Protein AF-A0AAV9DKH0-F1 (afdb_monomer_lite)

Radius of gyration: 13.27 Å; chains: 1; bounding box: 36×26×24 Å

InterPro domains:
  IPR036691 Endonuclease/exonuclease/phosphatase superfamily [G3DSA:3.60.10.10] (2-55)
  IPR036691 Endonuclease/exonuclease/phosphatase superfamily [SSF56219] (4-55)

Structure (mmCIF, N/CA/C/O backbone):
data_AF-A0AAV9DKH0-F1
#
_entry.id   AF-A0AAV9DKH0-F1
#
loop_
_atom_site.group_PDB
_atom_site.id
_atom_site.type_symbol
_atom_site.label_atom_id
_atom_site.label_alt_id
_atom_site.label_comp_id
_atom_site.label_asym_id
_atom_site.label_entity_id
_atom_site.label_seq_id
_atom_site.pdbx_PDB_ins_code
_atom_site.Cartn_x
_atom_site.Cartn_y
_atom_site.Cartn_z
_atom_site.occupancy
_atom_site.B_iso_or_equiv
_atom_site.auth_seq_id
_atom_site.auth_comp_id
_atom_site.auth_asym_id
_atom_site.auth_atom_id
_atom_site.pdbx_PDB_model_num
ATOM 1 N N . MET A 1 1 ? -21.730 10.005 8.701 1.00 54.69 1 MET A N 1
ATOM 2 C CA . MET A 1 1 ? -22.058 8.631 9.139 1.00 54.69 1 MET A CA 1
ATOM 3 C C . MET A 1 1 ? -20.820 8.060 9.802 1.00 54.69 1 MET A C 1
ATOM 5 O O . MET A 1 1 ? -19.746 8.211 9.238 1.00 54.69 1 MET A O 1
ATOM 9 N N . ARG A 1 2 ? -20.935 7.506 11.011 1.00 65.06 2 ARG A N 1
ATOM 10 C CA . ARG A 1 2 ? -19.834 6.777 11.654 1.00 65.06 2 ARG A CA 1
ATOM 11 C C . ARG A 1 2 ? -20.094 5.294 11.453 1.00 65.06 2 ARG A C 1
ATOM 13 O O . ARG A 1 2 ? -21.183 4.825 11.772 1.00 65.06 2 ARG A O 1
ATOM 20 N N . TRP A 1 3 ? -19.112 4.589 10.915 1.00 73.75 3 TRP A N 1
ATOM 21 C CA . TRP A 1 3 ? -19.115 3.134 10.884 1.00 73.75 3 TRP A CA 1
ATOM 22 C C . TRP A 1 3 ? -19.127 2.617 12.331 1.00 73.75 3 TRP A C 1
ATOM 24 O O . TRP A 1 3 ? -18.396 3.129 13.177 1.00 73.75 3 TRP A O 1
ATOM 34 N N . GLY A 1 4 ? -20.016 1.669 12.636 1.00 85.56 4 GLY A N 1
ATOM 35 C CA . GLY A 1 4 ? -20.232 1.163 14.000 1.00 85.56 4 GLY A CA 1
ATOM 36 C C . GLY A 1 4 ? -19.205 0.127 14.473 1.00 85.56 4 GLY A C 1
ATOM 37 O O . GLY A 1 4 ? -19.256 -0.285 15.626 1.00 85.56 4 GLY A O 1
ATOM 38 N N . ALA A 1 5 ? -18.293 -0.299 13.596 1.00 84.06 5 ALA A N 1
ATOM 39 C CA . ALA A 1 5 ? -17.289 -1.333 13.835 1.00 84.06 5 ALA A CA 1
ATOM 40 C C . ALA A 1 5 ? -16.024 -1.055 12.993 1.00 84.06 5 ALA A C 1
ATOM 42 O O . ALA A 1 5 ? -16.122 -0.328 11.995 1.00 84.06 5 ALA A O 1
ATOM 43 N N . PRO A 1 6 ? -14.851 -1.610 13.364 1.00 87.00 6 PRO A N 1
ATOM 44 C CA . PRO A 1 6 ? -13.672 -1.576 12.503 1.00 87.00 6 PRO A CA 1
ATOM 45 C C . PRO A 1 6 ? -13.964 -2.272 11.170 1.00 87.00 6 PRO A C 1
ATOM 47 O O . PRO A 1 6 ? -14.711 -3.249 11.113 1.00 87.00 6 PRO A O 1
ATOM 50 N N . TRP A 1 7 ? -13.373 -1.754 10.101 1.00 87.81 7 TRP A N 1
ATOM 51 C CA . TRP A 1 7 ? -13.546 -2.241 8.737 1.00 87.81 7 TRP A CA 1
ATOM 52 C C . TRP A 1 7 ? -12.192 -2.652 8.162 1.00 87.81 7 TRP A C 1
ATOM 54 O O . TRP A 1 7 ? -11.147 -2.164 8.588 1.00 87.81 7 TRP A O 1
ATOM 64 N N . LEU A 1 8 ? -12.232 -3.583 7.214 1.00 91.38 8 LEU A N 1
ATOM 65 C CA . LEU A 1 8 ? -11.070 -4.120 6.519 1.00 91.38 8 LEU A CA 1
ATOM 66 C C . LEU A 1 8 ? -11.257 -3.896 5.020 1.00 91.38 8 LEU A C 1
ATOM 68 O O . LEU A 1 8 ? -12.342 -4.151 4.495 1.00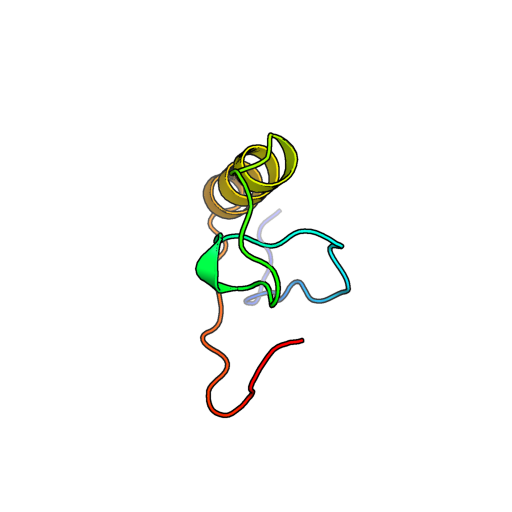 91.38 8 LEU A O 1
ATOM 72 N N . VAL A 1 9 ? -10.198 -3.466 4.335 1.00 91.06 9 VAL A N 1
ATOM 73 C CA . VAL A 1 9 ? -10.132 -3.453 2.868 1.00 91.06 9 VAL A CA 1
ATOM 74 C C . VAL A 1 9 ? -9.143 -4.518 2.430 1.00 91.06 9 VAL A C 1
ATOM 76 O O . VAL A 1 9 ? -8.019 -4.551 2.917 1.00 91.06 9 VAL A O 1
ATOM 79 N N . MET A 1 10 ? -9.565 -5.391 1.520 1.00 91.06 10 MET A N 1
ATOM 80 C CA . MET A 1 10 ? -8.752 -6.483 0.994 1.00 91.06 10 MET A CA 1
ATOM 81 C C . MET A 1 10 ? -9.099 -6.708 -0.477 1.00 91.06 10 MET A C 1
ATOM 83 O O . MET A 1 10 ? -10.266 -6.620 -0.860 1.00 91.06 10 MET A O 1
ATOM 87 N N . GLY A 1 11 ? -8.092 -7.007 -1.290 1.00 89.81 11 GLY A N 1
ATOM 88 C CA . GLY A 1 11 ? -8.243 -7.283 -2.713 1.00 89.81 11 GLY A CA 1
ATOM 89 C C . GLY A 1 11 ? -6.894 -7.288 -3.422 1.00 89.81 11 GLY A C 1
ATOM 90 O O . GLY A 1 11 ? -5.853 -7.126 -2.789 1.00 89.81 11 GLY A O 1
ATOM 91 N N . ASP A 1 12 ? -6.930 -7.459 -4.740 1.00 90.38 12 ASP A N 1
ATOM 92 C CA . ASP A 1 12 ? -5.767 -7.256 -5.598 1.00 90.38 12 ASP A CA 1
ATOM 93 C C . ASP A 1 12 ? -5.688 -5.780 -6.012 1.00 90.38 12 ASP A C 1
ATOM 95 O O . ASP A 1 12 ? -6.490 -5.293 -6.813 1.00 90.38 12 ASP A O 1
ATOM 99 N N . PHE A 1 13 ? -4.725 -5.058 -5.441 1.00 90.19 13 PHE A N 1
ATOM 100 C CA . PHE A 1 13 ? -4.505 -3.643 -5.731 1.00 90.19 13 PHE A CA 1
ATOM 101 C C . PHE A 1 13 ? -3.616 -3.410 -6.960 1.00 90.19 13 PHE A C 1
ATOM 103 O O . PHE A 1 13 ? -3.550 -2.278 -7.441 1.00 90.19 13 PHE A O 1
ATOM 110 N N . ASN A 1 14 ? -2.931 -4.442 -7.475 1.00 90.25 14 ASN A N 1
ATOM 111 C CA . ASN A 1 14 ? -1.947 -4.334 -8.562 1.00 90.25 14 ASN A CA 1
ATOM 112 C C . ASN A 1 14 ? -0.862 -3.249 -8.343 1.00 90.25 14 ASN A C 1
ATOM 114 O O . ASN A 1 14 ? -0.292 -2.709 -9.294 1.00 90.25 14 ASN A O 1
ATOM 118 N N . VAL A 1 15 ? -0.567 -2.911 -7.085 1.00 90.94 15 VAL A N 1
ATOM 119 C CA . VAL A 1 15 ? 0.449 -1.930 -6.688 1.00 90.94 15 VAL A CA 1
ATOM 120 C C . VAL A 1 15 ? 1.047 -2.341 -5.347 1.00 90.94 15 VAL A C 1
ATOM 122 O O . VAL A 1 15 ? 0.327 -2.794 -4.461 1.00 90.94 15 VAL A O 1
ATOM 125 N N . THR A 1 16 ? 2.361 -2.182 -5.190 1.00 89.19 16 THR A N 1
ATOM 126 C CA . THR A 1 16 ? 3.027 -2.362 -3.896 1.00 89.19 16 THR A CA 1
ATOM 127 C C . THR A 1 16 ? 3.145 -1.037 -3.155 1.00 89.19 16 THR A C 1
ATOM 129 O O . THR A 1 16 ? 3.255 0.027 -3.772 1.00 89.19 16 THR A O 1
ATOM 132 N N . ARG A 1 17 ? 3.138 -1.084 -1.820 1.00 87.94 17 ARG A N 1
ATOM 133 C CA . ARG A 1 17 ? 3.359 0.113 -1.002 1.00 87.94 17 ARG A CA 1
ATOM 134 C C . ARG A 1 17 ? 4.842 0.453 -0.940 1.00 87.94 17 ARG A C 1
ATOM 136 O O . ARG A 1 17 ? 5.216 1.603 -1.176 1.00 87.94 17 ARG A O 1
ATOM 143 N N . PHE A 1 18 ? 5.675 -0.552 -0.690 1.00 86.81 18 PHE A N 1
ATOM 144 C CA . PHE A 1 18 ? 7.118 -0.402 -0.594 1.00 86.81 18 PHE A CA 1
ATOM 145 C C . PHE A 1 18 ? 7.828 -1.067 -1.782 1.00 86.81 18 PHE A C 1
ATOM 147 O O . PHE A 1 18 ? 7.242 -1.855 -2.536 1.00 86.81 18 PHE A O 1
ATOM 154 N N . ILE A 1 19 ? 9.086 -0.686 -2.026 1.00 85.56 19 ILE A N 1
ATOM 155 C CA . ILE A 1 19 ? 9.887 -1.303 -3.102 1.00 85.56 19 ILE A CA 1
ATOM 156 C C . ILE A 1 19 ? 10.265 -2.733 -2.707 1.00 85.56 19 ILE A C 1
ATOM 158 O O . ILE A 1 19 ? 10.415 -3.595 -3.571 1.00 85.56 19 ILE A O 1
ATOM 162 N N . GLU A 1 20 ? 10.402 -2.959 -1.409 1.00 84.31 20 GLU A N 1
ATOM 163 C CA . GLU A 1 20 ? 10.775 -4.205 -0.761 1.00 84.31 20 GLU A CA 1
ATOM 164 C C . GLU A 1 20 ? 9.701 -5.294 -0.930 1.00 84.31 20 GLU A C 1
ATOM 166 O O . GLU A 1 20 ? 10.026 -6.475 -0.876 1.00 84.31 20 GLU A O 1
ATOM 171 N N . ASP A 1 21 ? 8.453 -4.911 -1.220 1.00 81.81 21 ASP A N 1
ATOM 172 C CA . ASP A 1 21 ? 7.313 -5.831 -1.342 1.00 81.81 21 ASP A CA 1
ATOM 173 C C . ASP A 1 21 ? 7.199 -6.498 -2.729 1.00 81.81 21 ASP A C 1
ATOM 175 O O . ASP A 1 21 ? 6.220 -7.191 -3.004 1.00 81.81 21 ASP A O 1
ATOM 179 N N . ARG A 1 22 ? 8.153 -6.281 -3.648 1.00 81.88 22 ARG A N 1
ATOM 180 C CA . ARG A 1 22 ? 8.140 -6.900 -4.988 1.00 81.88 22 ARG A CA 1
ATOM 181 C C . ARG A 1 22 ? 9.396 -7.712 -5.280 1.00 81.88 22 ARG A C 1
ATOM 183 O O . ARG A 1 22 ? 10.512 -7.314 -4.968 1.00 81.88 22 ARG A O 1
ATOM 190 N N . ASN A 1 23 ? 9.204 -8.790 -6.038 1.00 78.06 23 ASN A N 1
ATOM 191 C CA . ASN A 1 23 ? 10.264 -9.716 -6.451 1.00 78.06 23 ASN A CA 1
ATOM 192 C C . ASN A 1 23 ? 1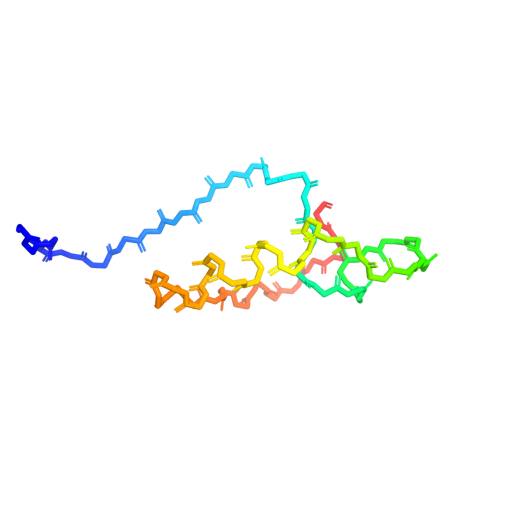1.352 -9.092 -7.341 1.00 78.06 23 ASN A C 1
ATOM 194 O O . ASN A 1 23 ? 12.485 -9.570 -7.365 1.00 78.06 23 ASN A O 1
ATOM 198 N N . HIS A 1 24 ? 11.027 -8.037 -8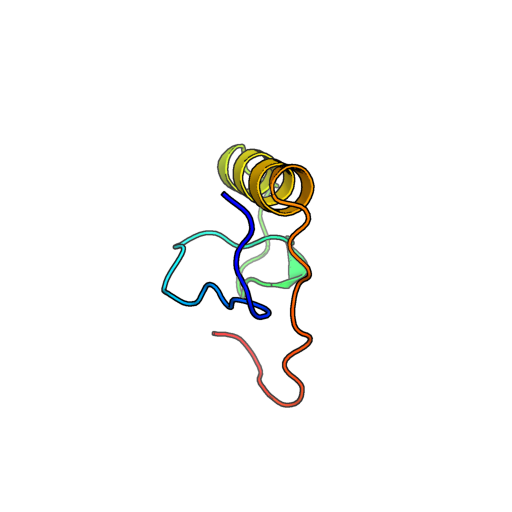.094 1.00 78.31 24 HIS A N 1
ATOM 199 C CA . HIS A 1 24 ? 11.978 -7.381 -8.986 1.00 78.31 24 HIS A CA 1
ATOM 200 C C . HIS A 1 24 ? 12.302 -5.964 -8.505 1.00 78.31 24 HIS A C 1
ATOM 202 O O . HIS A 1 24 ? 11.402 -5.121 -8.458 1.00 78.31 24 HIS A O 1
ATOM 208 N N . PRO A 1 25 ? 13.577 -5.658 -8.202 1.00 70.88 25 PRO A N 1
ATOM 209 C CA . PRO A 1 25 ? 13.983 -4.306 -7.857 1.00 70.88 25 PRO A CA 1
ATOM 210 C C . PRO A 1 25 ? 13.775 -3.363 -9.049 1.00 70.88 25 PRO A C 1
ATOM 212 O O . PRO A 1 25 ? 14.046 -3.696 -10.202 1.00 70.88 25 PRO A O 1
ATOM 215 N N . GLY A 1 26 ? 13.285 -2.162 -8.759 1.00 82.44 26 GLY A N 1
ATOM 216 C CA . GLY A 1 26 ? 13.002 -1.118 -9.740 1.00 82.44 26 GLY A CA 1
ATOM 217 C C . GLY A 1 26 ? 12.807 0.238 -9.055 1.00 82.44 26 GLY A C 1
ATOM 218 O O . GLY A 1 26 ? 12.886 0.318 -7.825 1.00 82.44 26 GLY A O 1
ATOM 219 N N . PRO A 1 27 ? 12.512 1.308 -9.808 1.00 88.12 27 PRO A N 1
ATOM 220 C CA . PRO A 1 27 ? 12.250 2.620 -9.224 1.00 88.12 27 PRO A CA 1
ATOM 221 C C . PRO A 1 27 ? 10.888 2.669 -8.516 1.00 88.12 27 PRO A C 1
ATOM 223 O O . PRO A 1 27 ? 9.965 1.925 -8.873 1.00 88.12 27 PRO A O 1
ATOM 226 N N . THR A 1 28 ? 10.746 3.574 -7.545 1.00 89.88 28 THR A N 1
ATOM 227 C CA . THR A 1 28 ? 9.435 3.989 -7.023 1.00 89.88 28 THR A CA 1
ATOM 228 C C . THR A 1 28 ? 8.599 4.552 -8.168 1.00 89.88 28 THR A C 1
ATOM 230 O O . THR A 1 28 ? 9.100 5.339 -8.973 1.00 89.88 28 THR A O 1
ATOM 233 N N . THR A 1 29 ? 7.327 4.164 -8.250 1.00 92.38 29 THR A N 1
ATOM 234 C CA . THR A 1 29 ? 6.412 4.674 -9.281 1.00 92.38 29 THR A CA 1
ATOM 235 C C . THR A 1 29 ? 5.418 5.677 -8.691 1.00 92.38 29 THR A C 1
ATOM 237 O O . THR A 1 29 ? 5.110 5.598 -7.499 1.00 92.38 29 THR A O 1
ATOM 240 N N . PRO A 1 30 ? 4.845 6.586 -9.505 1.00 95.06 30 PRO A N 1
ATOM 241 C CA . PRO A 1 30 ? 3.782 7.479 -9.045 1.00 95.06 30 PRO A CA 1
ATOM 242 C C . PRO A 1 30 ? 2.583 6.733 -8.445 1.00 95.06 30 PRO A C 1
ATOM 244 O O . PRO A 1 30 ? 1.988 7.216 -7.488 1.00 95.06 30 PRO A O 1
ATOM 247 N N . ALA A 1 31 ? 2.267 5.536 -8.954 1.00 94.12 31 ALA A N 1
ATOM 248 C CA . ALA A 1 31 ? 1.189 4.704 -8.426 1.00 94.12 31 ALA A CA 1
ATOM 249 C C . ALA A 1 31 ? 1.443 4.286 -6.969 1.00 94.12 31 ALA A C 1
ATOM 251 O O . ALA A 1 31 ? 0.523 4.346 -6.161 1.00 94.12 31 ALA A O 1
ATOM 252 N N . MET A 1 32 ? 2.687 3.950 -6.607 1.00 94.12 32 MET A N 1
ATOM 253 C CA . MET A 1 32 ? 3.059 3.610 -5.224 1.00 94.12 32 MET A CA 1
ATOM 254 C C . MET A 1 32 ? 2.889 4.813 -4.285 1.00 94.12 32 MET A C 1
ATOM 256 O O . MET A 1 32 ? 2.388 4.676 -3.169 1.00 94.12 32 MET A O 1
ATOM 260 N N . THR A 1 33 ? 3.265 6.012 -4.747 1.00 95.19 33 THR A N 1
ATOM 261 C CA . THR A 1 33 ? 3.075 7.258 -3.987 1.00 95.19 33 THR A CA 1
ATOM 262 C C . THR A 1 33 ? 1.594 7.577 -3.804 1.00 95.19 33 THR A C 1
ATOM 264 O O . THR A 1 33 ? 1.163 7.859 -2.688 1.00 95.19 33 THR A O 1
ATOM 267 N N . SER A 1 34 ? 0.795 7.497 -4.870 1.00 96.38 34 SER A N 1
ATOM 268 C CA . SE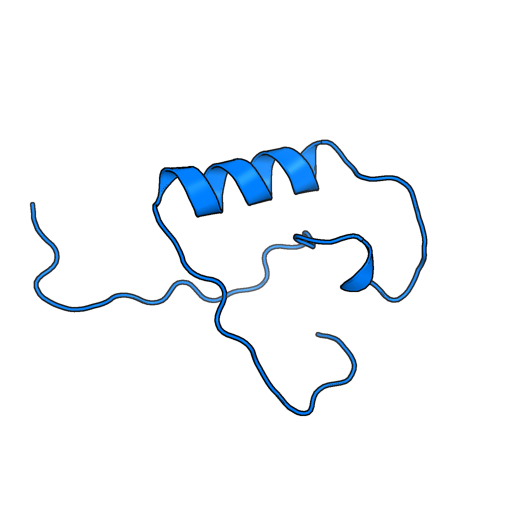R A 1 34 ? -0.655 7.699 -4.794 1.00 96.38 34 SER A CA 1
ATOM 269 C C . SER A 1 34 ? -1.327 6.678 -3.878 1.00 96.38 34 SER A C 1
ATOM 271 O O . SER A 1 34 ? -2.199 7.053 -3.098 1.00 96.38 34 SER A O 1
ATOM 273 N N . PHE A 1 35 ? -0.896 5.418 -3.930 1.00 95.31 35 PHE A N 1
ATOM 274 C CA . PHE A 1 35 ? -1.405 4.362 -3.062 1.00 95.31 35 PHE A CA 1
ATOM 275 C C . PHE A 1 35 ? -1.065 4.618 -1.589 1.00 95.31 35 PHE A C 1
ATOM 277 O O . PHE A 1 35 ? -1.947 4.552 -0.738 1.00 95.31 35 PHE A O 1
ATOM 284 N N . SER A 1 36 ? 0.175 5.017 -1.290 1.00 94.31 36 SER A N 1
ATOM 285 C CA . SER A 1 36 ? 0.590 5.379 0.075 1.00 94.31 36 SER A CA 1
ATOM 286 C C . SER A 1 36 ? -0.209 6.565 0.623 1.00 94.31 36 SER A C 1
ATOM 288 O O . SER A 1 36 ? -0.706 6.504 1.743 1.00 94.31 36 SER A O 1
ATOM 290 N N . ASN A 1 37 ? -0.418 7.604 -0.194 1.00 96.00 37 ASN A N 1
ATOM 291 C CA . ASN A 1 37 ? -1.226 8.763 0.191 1.00 96.00 37 ASN A CA 1
ATOM 292 C C . ASN A 1 37 ? -2.694 8.398 0.452 1.00 96.00 37 ASN A C 1
ATOM 294 O O . ASN A 1 37 ? -3.325 9.007 1.311 1.00 96.00 37 ASN A O 1
ATOM 298 N N . TRP A 1 38 ? -3.249 7.436 -0.293 1.00 95.38 38 TRP A N 1
ATOM 299 C CA . TRP A 1 38 ? -4.609 6.948 -0.065 1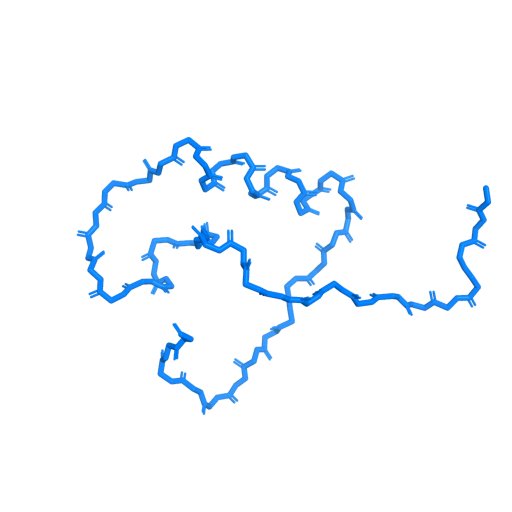.00 95.38 38 TRP A CA 1
ATOM 300 C C . TRP A 1 38 ? -4.725 6.219 1.278 1.00 95.38 38 TRP A C 1
ATOM 302 O O . TRP A 1 38 ? -5.632 6.521 2.050 1.00 95.38 38 TRP A O 1
ATOM 312 N N . ILE A 1 39 ? -3.774 5.333 1.596 1.00 94.75 39 ILE A N 1
ATOM 313 C CA . ILE A 1 39 ? -3.715 4.659 2.902 1.00 94.75 39 ILE A CA 1
ATOM 314 C C . ILE A 1 39 ? -3.654 5.686 4.042 1.00 94.75 39 ILE A C 1
ATOM 316 O O . ILE A 1 39 ? -4.454 5.620 4.977 1.00 94.75 39 ILE A O 1
ATOM 320 N N . ASP A 1 40 ? -2.755 6.667 3.942 1.00 94.62 40 ASP A N 1
ATOM 321 C CA . ASP A 1 40 ? -2.577 7.685 4.981 1.00 94.62 40 ASP A CA 1
ATOM 322 C C . ASP A 1 40 ? -3.801 8.616 5.092 1.00 94.62 40 ASP A C 1
ATOM 324 O O . ASP A 1 40 ? -4.225 8.963 6.196 1.00 94.62 40 ASP A O 1
ATOM 328 N N . GLY A 1 41 ? -4.406 8.991 3.959 1.00 95.44 41 GLY A N 1
ATOM 329 C CA . GLY A 1 41 ? -5.586 9.859 3.900 1.00 95.44 41 GLY A CA 1
ATOM 330 C C . GLY A 1 41 ? -6.844 9.235 4.509 1.00 95.44 41 GLY A C 1
ATOM 331 O O . GLY A 1 41 ? -7.640 9.944 5.124 1.00 95.44 41 GLY A O 1
ATOM 332 N N . GLU A 1 42 ? -6.990 7.914 4.401 1.00 92.44 42 GLU A N 1
ATOM 333 C CA . GLU A 1 42 ? -8.089 7.150 5.006 1.00 92.44 42 GLU A CA 1
ATOM 334 C C . GLU A 1 42 ? -7.776 6.674 6.439 1.00 92.44 42 GLU A C 1
ATOM 336 O O . GLU A 1 42 ? -8.591 5.984 7.056 1.00 92.44 42 GLU A O 1
ATOM 341 N N . ALA A 1 43 ? -6.606 7.040 6.984 1.00 91.44 43 ALA A N 1
ATOM 342 C CA . ALA A 1 43 ? -6.096 6.560 8.271 1.00 91.44 43 ALA A CA 1
ATOM 343 C C . ALA A 1 43 ? -6.084 5.020 8.375 1.00 91.44 43 ALA A C 1
ATOM 345 O O . ALA A 1 43 ? -6.356 4.441 9.433 1.00 91.44 43 ALA A O 1
ATOM 346 N N . LEU A 1 44 ? -5.779 4.360 7.256 1.00 92.88 44 LEU A N 1
ATOM 347 C CA . LEU A 1 44 ? -5.661 2.914 7.163 1.00 92.88 44 LEU A CA 1
ATOM 348 C C . LEU A 1 44 ? -4.326 2.447 7.749 1.00 92.88 44 LEU A C 1
ATOM 350 O O . LEU A 1 44 ? -3.289 3.097 7.617 1.00 92.88 44 LEU A O 1
ATOM 354 N N . VAL A 1 45 ? -4.357 1.279 8.383 1.00 90.81 45 VAL A N 1
ATOM 355 C CA . VAL A 1 45 ? -3.169 0.626 8.935 1.00 90.81 45 VAL A CA 1
ATOM 356 C C . VAL A 1 45 ? -2.911 -0.642 8.144 1.00 90.81 45 VAL A C 1
ATOM 358 O O . VAL A 1 45 ? -3.828 -1.427 7.909 1.00 90.81 45 VAL A O 1
ATOM 361 N N . ASP A 1 46 ? -1.656 -0.828 7.747 1.00 87.69 46 ASP A N 1
ATOM 362 C CA . ASP A 1 46 ? -1.225 -2.054 7.092 1.00 87.69 46 ASP A CA 1
ATOM 363 C C . ASP A 1 46 ? -1.169 -3.188 8.115 1.00 87.69 46 ASP A C 1
ATOM 365 O O . ASP A 1 46 ? -0.589 -3.031 9.195 1.00 87.69 46 ASP A O 1
ATOM 369 N N . ILE A 1 47 ? -1.808 -4.313 7.806 1.00 86.75 47 ILE A N 1
ATOM 370 C CA . ILE A 1 47 ? -1.847 -5.454 8.717 1.00 86.75 47 ILE A CA 1
ATOM 371 C C . ILE A 1 47 ? -0.604 -6.291 8.429 1.00 86.75 47 ILE A C 1
ATOM 373 O O . ILE A 1 47 ? -0.518 -6.859 7.341 1.00 86.75 47 ILE A O 1
ATOM 377 N N . PRO A 1 48 ? 0.344 -6.420 9.378 1.00 80.19 48 PRO A N 1
ATOM 378 C CA . PRO A 1 48 ? 1.521 -7.240 9.167 1.00 80.19 48 PRO A CA 1
ATOM 379 C C . PRO A 1 48 ? 1.075 -8.688 9.042 1.00 80.19 48 PRO A C 1
ATOM 381 O O . PRO A 1 48 ? 0.715 -9.346 10.021 1.00 80.19 48 PRO A O 1
ATOM 384 N N . ILE A 1 49 ? 1.095 -9.187 7.819 1.00 73.06 49 ILE A N 1
ATOM 385 C CA . ILE A 1 49 ? 0.933 -10.602 7.580 1.00 73.06 49 ILE A CA 1
ATOM 386 C C . ILE A 1 49 ? 2.324 -11.191 7.928 1.00 73.06 49 ILE A C 1
ATOM 388 O O . ILE A 1 49 ? 3.349 -10.728 7.425 1.00 73.06 49 ILE A O 1
ATOM 392 N N . THR A 1 50 ? 2.406 -12.196 8.805 1.00 75.88 50 THR A N 1
ATOM 393 C CA . THR A 1 50 ? 3.646 -12.951 9.097 1.00 75.88 50 THR A CA 1
ATOM 394 C C . THR A 1 50 ? 3.627 -14.346 8.445 1.00 75.88 50 THR A C 1
ATOM 396 O O . THR A 1 50 ? 2.577 -14.981 8.420 1.00 75.88 50 THR A O 1
ATOM 399 N N . ASN A 1 51 ? 4.775 -14.835 7.944 1.00 69.50 51 ASN A N 1
ATOM 400 C CA . ASN A 1 51 ? 4.976 -16.151 7.283 1.00 69.50 51 ASN A CA 1
ATOM 401 C C . ASN A 1 51 ? 4.536 -16.325 5.803 1.00 69.50 51 ASN A C 1
ATOM 403 O O . ASN A 1 51 ? 4.072 -17.402 5.430 1.00 69.50 51 ASN A O 1
ATOM 407 N N . HIS A 1 52 ? 4.763 -15.346 4.928 1.00 63.44 52 HIS A N 1
ATOM 408 C CA . HIS A 1 52 ? 4.614 -15.485 3.460 1.00 63.44 52 HIS A CA 1
ATOM 409 C C . HIS A 1 52 ? 5.812 -14.847 2.773 1.00 63.44 52 HIS A C 1
ATOM 411 O O . HIS A 1 52 ? 6.357 -13.868 3.278 1.00 63.44 52 HIS A O 1
ATOM 417 N N . GLU A 1 53 ? 6.227 -15.430 1.645 1.00 64.62 53 GLU A N 1
ATOM 418 C CA . GLU A 1 53 ? 7.350 -14.920 0.855 1.00 64.62 53 GLU A CA 1
ATOM 419 C C . GLU A 1 53 ? 6.950 -13.639 0.122 1.00 64.62 53 GLU A C 1
ATOM 421 O O . GLU A 1 53 ? 7.560 -12.613 0.379 1.00 64.62 53 GLU A O 1
ATOM 426 N N . PHE A 1 54 ? 5.902 -13.663 -0.706 1.00 60.69 54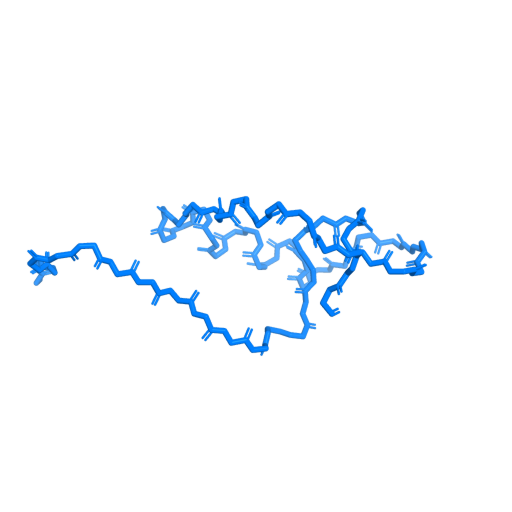 PHE A N 1
ATOM 427 C CA . PHE A 1 54 ? 5.312 -12.513 -1.409 1.00 60.69 54 PHE A CA 1
ATOM 428 C C . PHE A 1 54 ? 3.865 -12.890 -1.800 1.00 60.69 54 PHE A C 1
ATOM 430 O O . PHE A 1 54 ? 3.556 -14.084 -1.858 1.00 60.69 54 PHE A O 1
ATOM 437 N N . THR A 1 55 ? 2.974 -11.922 -2.040 1.00 59.94 55 THR A N 1
ATOM 438 C CA . THR A 1 55 ? 1.651 -12.183 -2.659 1.00 59.94 55 THR A CA 1
ATOM 439 C C . THR A 1 55 ? 1.746 -12.275 -4.171 1.00 59.94 55 THR A C 1
ATOM 441 O O . THR A 1 55 ? 2.485 -11.440 -4.742 1.00 59.94 55 THR A O 1
#

Foldseek 3Di:
DDDPDDDDDDDCPVDDLDQVQDPDRDDDDVSNVVVVCVCVVVVHDDDDDPDDDHD

pLDDT: mean 84.92, std 10.58, range [54.69, 96.38]

Organism: Acorus calamus (NCBI:txid4465)

Sequence (55 aa):
MRWGAPWLVMGDFNVTRFIEDRNHPGPTTPAMTSFSNWIDGEALVDIPITNHEFT

Secondary structure (DSSP, 8-state):
---SS-----S--S--SSSTTSSS-----HHHHHHHHHHHHTT-------S-S--